Protein AF-G7KVZ6-F1 (afdb_monomer_lite)

pLDDT: mean 76.94, std 16.7, range [38.84, 96.94]

Sequence (102 aa):
MKSDCSGKEQSREKKDKDTSSYPGSFHNTEVVQSPLHFQGDFTIITKITTAQYFLSMRLHKNAQAHTQESSNAQALSKRLLMLKHAGERLLIKQKYRELSLN

Organism: Medicago truncatula (NCBI:txid3880)

Secondary structure (DSSP, 8-state):
------------------GGG--S-----------GGGHHHHHHHHHHHHHHHHHHHHHHHHHHHHHHHHHHHHHHHHHHHHHHHHHHHHHHHHHHHHHH--

Radius of gyration: 35.67 Å; chains: 1; bounding box: 60×28×126 Å

Foldseek 3Di:
DDDDDDDDDPPPPPPPPPPVPDPDDPDDPDPDDDPPVCPVVVVVVVVVVVVVVVVVVVVVVVVVVVVVVVVVVVVVVVVVVVVVVVVVVVVVVVVVVVVVVD

Structure (mmCIF, N/CA/C/O backbone):
data_AF-G7KVZ6-F1
#
_entry.id   AF-G7KVZ6-F1
#
loop_
_atom_site.group_PDB
_atom_site.id
_atom_site.type_symbol
_atom_site.label_atom_id
_atom_site.label_alt_id
_atom_site.label_comp_id
_atom_site.label_asym_id
_atom_site.label_entity_id
_atom_site.label_seq_id
_atom_site.pdbx_PDB_ins_code
_atom_site.Cartn_x
_atom_site.Cartn_y
_atom_site.Cartn_z
_atom_site.occupancy
_atom_site.B_iso_or_equiv
_atom_site.auth_seq_id
_atom_site.auth_comp_id
_atom_site.auth_asym_id
_atom_site.auth_atom_id
_atom_site.pdbx_PDB_model_num
ATOM 1 N N . MET A 1 1 ? 7.626 -14.530 75.224 1.00 38.84 1 MET A N 1
ATOM 2 C CA . MET A 1 1 ? 7.965 -15.784 74.515 1.00 38.84 1 MET A CA 1
ATOM 3 C C . MET A 1 1 ? 7.521 -15.641 73.067 1.00 38.84 1 MET A C 1
ATOM 5 O O . MET A 1 1 ? 6.393 -15.227 72.843 1.00 38.84 1 MET A O 1
ATOM 9 N N . LYS A 1 2 ? 8.435 -15.878 72.117 1.00 41.38 2 LYS A N 1
ATOM 10 C CA . LYS A 1 2 ? 8.162 -15.946 70.672 1.00 41.38 2 LYS A CA 1
ATOM 11 C C . LYS A 1 2 ? 7.280 -17.162 70.373 1.00 41.38 2 LYS A C 1
ATOM 13 O O . LYS A 1 2 ? 7.504 -18.211 70.966 1.00 41.38 2 LYS A O 1
ATOM 18 N N . SER A 1 3 ? 6.350 -17.028 69.434 1.00 49.50 3 SER A N 1
ATOM 19 C CA . SER A 1 3 ? 5.739 -18.162 68.738 1.00 49.50 3 SER A CA 1
ATOM 20 C C . SER A 1 3 ? 5.442 -17.740 67.305 1.00 49.50 3 SER A C 1
ATOM 22 O O . SER A 1 3 ? 4.424 -17.113 67.026 1.00 49.50 3 SER A O 1
ATOM 24 N N . ASP A 1 4 ? 6.387 -18.065 66.426 1.00 48.97 4 ASP A N 1
ATOM 25 C CA . ASP A 1 4 ? 6.241 -18.067 64.977 1.00 48.97 4 ASP A CA 1
ATOM 26 C C . ASP A 1 4 ? 5.125 -19.029 64.557 1.00 48.97 4 ASP A C 1
ATOM 28 O O . ASP A 1 4 ? 5.133 -20.203 64.923 1.00 48.97 4 ASP A O 1
ATOM 32 N N . CYS A 1 5 ? 4.192 -18.558 63.736 1.00 53.25 5 CYS A N 1
ATOM 33 C CA . CYS A 1 5 ? 3.327 -19.415 62.931 1.00 53.25 5 CYS A CA 1
ATOM 34 C C . CYS A 1 5 ? 3.298 -18.839 61.515 1.00 53.25 5 CYS A C 1
ATOM 36 O O . CYS A 1 5 ? 2.474 -17.988 61.185 1.00 53.25 5 CYS A O 1
ATOM 38 N N . SER A 1 6 ? 4.256 -19.276 60.694 1.00 52.50 6 SER A N 1
ATOM 39 C CA . SER A 1 6 ? 4.337 -18.930 59.279 1.00 52.50 6 SER A CA 1
ATOM 40 C C . SER A 1 6 ? 3.238 -19.651 58.490 1.00 52.50 6 SER A C 1
ATOM 42 O O . SER A 1 6 ? 3.305 -20.844 58.190 1.00 52.50 6 SER A O 1
ATOM 44 N N . GLY A 1 7 ? 2.186 -18.907 58.153 1.00 42.34 7 GLY A N 1
ATOM 45 C CA . GLY A 1 7 ? 1.196 -19.316 57.163 1.00 42.34 7 GLY A CA 1
ATOM 46 C C . GLY A 1 7 ? 1.765 -19.093 55.766 1.00 42.34 7 GLY A C 1
ATOM 47 O O . GLY A 1 7 ? 1.942 -17.955 55.346 1.00 42.34 7 GLY A O 1
ATOM 48 N N . LYS A 1 8 ? 2.093 -20.180 55.067 1.00 51.50 8 LYS A N 1
ATOM 49 C CA . LYS A 1 8 ? 2.628 -20.175 53.700 1.00 51.50 8 LYS A CA 1
ATOM 50 C C . LYS A 1 8 ? 1.688 -19.424 52.748 1.00 51.50 8 LYS A C 1
ATOM 52 O O . LYS A 1 8 ? 0.557 -19.856 52.531 1.00 51.50 8 LYS A O 1
ATOM 57 N N . GLU A 1 9 ? 2.177 -18.343 52.149 1.00 48.19 9 GLU A N 1
ATOM 58 C CA . GLU A 1 9 ? 1.539 -17.682 51.013 1.00 48.19 9 GLU A CA 1
ATOM 59 C C . GLU A 1 9 ? 1.452 -18.671 49.840 1.00 48.19 9 GLU A C 1
ATOM 61 O O . GLU A 1 9 ? 2.462 -19.088 49.271 1.00 48.19 9 GLU A O 1
ATOM 66 N N . GLN A 1 10 ? 0.234 -19.070 49.466 1.00 47.06 10 GLN A N 1
ATOM 67 C CA . GLN A 1 10 ? -0.003 -19.662 48.154 1.00 47.06 10 GLN A CA 1
ATOM 68 C C . GLN A 1 10 ? 0.117 -18.548 47.116 1.00 47.06 10 GLN A C 1
ATOM 70 O O . GLN A 1 10 ? -0.861 -17.875 46.789 1.00 47.06 10 GLN A O 1
ATOM 75 N N . SER A 1 11 ? 1.328 -18.371 46.589 1.00 50.03 11 SER A N 1
ATOM 76 C CA . SER A 1 11 ? 1.539 -17.689 45.318 1.00 50.03 11 SER A CA 1
ATOM 77 C C . SER A 1 11 ? 0.772 -18.463 44.246 1.00 50.03 11 SER A C 1
ATOM 79 O O . SER A 1 11 ? 1.220 -19.490 43.735 1.00 50.03 11 SER A O 1
ATOM 81 N N . ARG A 1 12 ? -0.453 -18.019 43.958 1.00 56.50 12 ARG A N 1
ATOM 82 C CA . ARG A 1 12 ? -1.154 -18.405 42.738 1.00 56.50 12 ARG A CA 1
ATOM 83 C C . ARG A 1 12 ? -0.432 -17.689 41.612 1.00 56.50 12 ARG A C 1
ATOM 85 O O . ARG A 1 12 ? -0.729 -16.534 41.323 1.00 56.50 12 ARG A O 1
ATOM 92 N N . GLU A 1 13 ? 0.535 -18.381 41.027 1.00 51.34 13 GLU A N 1
ATOM 93 C CA . GLU A 1 13 ? 1.146 -18.025 39.756 1.00 51.34 13 GLU A CA 1
ATOM 94 C C . GLU A 1 13 ? 0.008 -17.814 38.745 1.00 51.34 13 GLU A C 1
ATOM 96 O O . GLU A 1 13 ? -0.599 -18.760 38.234 1.00 51.34 13 GLU A O 1
ATOM 101 N N . LYS A 1 14 ? -0.370 -16.548 38.527 1.00 55.22 14 LYS A N 1
ATOM 102 C CA . LYS A 1 14 ? -1.201 -16.165 37.392 1.00 55.22 14 LYS A CA 1
ATOM 103 C C . LYS A 1 14 ? -0.351 -16.487 36.176 1.00 55.22 14 LYS A C 1
ATOM 105 O O . LYS A 1 14 ? 0.544 -15.721 35.842 1.00 55.22 14 LYS A O 1
ATOM 110 N N . LYS A 1 15 ? -0.605 -17.632 35.540 1.00 59.47 15 LYS A N 1
ATOM 111 C CA . LYS A 1 15 ? -0.137 -17.841 34.175 1.00 59.47 15 LYS A CA 1
ATOM 112 C C . LYS A 1 15 ? -0.704 -16.694 33.356 1.00 59.47 15 LYS A C 1
ATOM 114 O O . LYS A 1 15 ? -1.922 -16.635 33.167 1.00 59.47 15 LYS A O 1
ATOM 119 N N . ASP A 1 16 ? 0.168 -15.783 32.937 1.00 61.00 16 ASP A N 1
ATOM 120 C CA . ASP A 1 16 ? -0.138 -14.849 31.869 1.00 61.00 16 ASP A CA 1
ATOM 121 C C . ASP A 1 16 ? -0.631 -15.703 30.712 1.00 61.00 16 ASP A C 1
ATOM 123 O O . ASP A 1 16 ? 0.080 -16.542 30.153 1.00 61.00 16 ASP A O 1
ATOM 127 N N . LYS A 1 17 ? -1.936 -15.611 30.465 1.00 63.00 17 LYS A N 1
ATOM 128 C CA . LYS A 1 17 ? -2.580 -16.318 29.376 1.00 63.00 17 LYS A CA 1
ATOM 129 C C . LYS A 1 17 ? -2.171 -15.553 28.132 1.00 63.00 17 LYS A C 1
ATOM 131 O O . LYS A 1 17 ? -2.895 -14.667 27.694 1.00 63.00 17 LYS A O 1
ATOM 136 N N . ASP A 1 18 ? -0.981 -15.870 27.634 1.00 57.62 18 ASP A N 1
ATOM 137 C CA . ASP A 1 18 ? -0.426 -15.364 26.389 1.00 57.62 18 ASP A CA 1
ATOM 138 C C . ASP A 1 18 ? -1.393 -15.703 25.248 1.00 57.62 18 ASP A C 1
ATOM 140 O O . ASP A 1 18 ? -1.321 -16.740 24.590 1.00 57.62 18 ASP A O 1
ATOM 144 N N . THR A 1 19 ? -2.345 -14.805 25.009 1.00 60.41 19 THR A N 1
ATOM 145 C CA . THR A 1 19 ? -3.246 -14.831 23.852 1.00 60.41 19 THR A CA 1
ATOM 146 C C . THR A 1 19 ? -2.526 -14.442 22.560 1.00 60.41 19 THR A C 1
ATOM 148 O O . THR A 1 19 ? -3.152 -14.375 21.506 1.00 60.41 19 THR A O 1
ATOM 151 N N . SER A 1 20 ? -1.206 -14.232 22.614 1.00 58.50 20 SER A N 1
ATOM 152 C CA . SER A 1 20 ? -0.328 -13.976 21.465 1.00 58.50 20 SER A CA 1
ATOM 153 C C . SER A 1 20 ? -0.305 -15.124 20.446 1.00 58.50 20 SER A C 1
ATOM 155 O O . SER A 1 20 ? 0.142 -14.936 19.319 1.00 58.50 20 SER A O 1
ATOM 157 N N . SER A 1 21 ? -0.817 -16.299 20.817 1.00 60.34 21 SER A N 1
ATOM 158 C CA . SER A 1 21 ? -0.814 -17.519 20.008 1.00 60.34 21 SER A CA 1
ATOM 159 C C . SER A 1 21 ? -2.075 -17.738 19.157 1.00 60.34 21 SER A C 1
ATOM 161 O O . SER A 1 21 ? -2.176 -18.776 18.509 1.00 60.34 21 SER A O 1
ATOM 163 N N . TYR A 1 22 ? -3.020 -16.785 19.099 1.00 57.22 22 TYR A N 1
ATOM 164 C CA . TYR A 1 22 ? -4.204 -16.893 18.231 1.00 57.22 22 TYR A CA 1
ATOM 165 C C . TYR A 1 22 ? -4.072 -16.031 16.960 1.00 57.22 22 TYR A C 1
ATOM 167 O O . TYR A 1 22 ? -4.374 -14.833 16.989 1.00 57.22 22 TYR A O 1
ATOM 175 N N . PRO A 1 23 ? -3.649 -16.607 15.817 1.00 60.09 23 PRO A N 1
ATOM 176 C CA . PRO A 1 23 ? -3.670 -15.904 14.549 1.00 60.09 23 PRO A CA 1
ATOM 177 C C . PRO A 1 23 ? -5.116 -15.860 14.043 1.00 60.09 23 PRO A C 1
ATOM 179 O O . PRO A 1 23 ? -5.653 -16.847 13.556 1.00 60.09 23 PRO A O 1
ATOM 182 N N . GLY A 1 24 ? -5.747 -14.699 14.208 1.00 63.81 24 GLY A N 1
ATOM 183 C CA . GLY A 1 24 ? -6.822 -14.190 13.357 1.00 63.81 24 GLY A CA 1
ATOM 184 C C . GLY A 1 24 ? -7.915 -15.168 12.924 1.00 63.81 24 GLY A C 1
ATOM 185 O O . GLY A 1 24 ? -7.891 -15.654 11.802 1.00 63.81 24 GLY A O 1
ATOM 186 N N . SER A 1 25 ? -8.958 -15.307 13.742 1.00 59.50 25 SER A N 1
ATOM 187 C CA . SER A 1 25 ? -10.336 -15.299 13.234 1.00 59.50 25 SER A CA 1
ATOM 188 C C . SER A 1 25 ? -11.319 -15.071 14.382 1.00 59.50 25 SER A C 1
ATOM 190 O O . SER A 1 25 ? -11.904 -16.001 14.927 1.00 59.50 25 SER A O 1
ATOM 192 N N . PHE A 1 26 ? -11.512 -13.807 14.765 1.00 61.34 26 PHE A N 1
ATOM 193 C CA . PHE A 1 26 ? -12.765 -13.386 15.396 1.00 61.34 26 PHE A CA 1
ATOM 194 C C . PHE A 1 26 ? -13.706 -12.933 14.280 1.00 61.34 26 PHE A C 1
ATOM 196 O O . PHE A 1 26 ? -13.959 -11.745 14.099 1.00 61.34 26 PHE A O 1
ATOM 203 N N . HIS A 1 27 ? -14.137 -13.863 13.431 1.00 59.00 27 HIS A N 1
ATOM 204 C CA . HIS A 1 27 ? -15.210 -13.578 12.487 1.00 59.00 27 HIS A CA 1
ATOM 205 C C . HIS A 1 27 ? -16.526 -13.767 13.241 1.00 59.00 27 HIS A C 1
ATOM 207 O O . HIS A 1 27 ? -16.841 -14.873 13.671 1.00 59.00 27 HIS A O 1
ATOM 213 N N . ASN A 1 28 ? -17.268 -12.669 13.405 1.00 54.69 28 ASN A N 1
ATOM 214 C CA . ASN A 1 28 ? -18.603 -12.619 14.010 1.00 54.69 28 ASN A CA 1
ATOM 215 C C . ASN A 1 28 ? -18.645 -12.813 15.538 1.00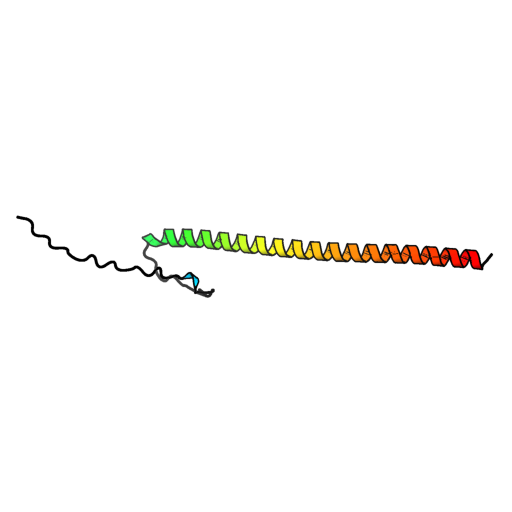 54.69 28 ASN A C 1
ATOM 217 O O . ASN A 1 28 ? -19.387 -13.647 16.048 1.00 54.69 28 ASN A O 1
ATOM 221 N N . THR A 1 29 ? -17.890 -12.017 16.302 1.00 60.12 29 THR A N 1
ATOM 222 C CA . THR A 1 29 ? -18.201 -11.853 17.733 1.00 60.12 29 THR A CA 1
ATOM 223 C C . THR A 1 29 ? -19.379 -10.899 17.886 1.00 60.12 29 THR A C 1
ATOM 225 O O . THR A 1 29 ? -19.197 -9.688 18.012 1.00 60.12 29 THR A O 1
ATOM 228 N N . GLU A 1 30 ? -20.595 -11.437 17.852 1.00 66.00 30 GLU A N 1
ATOM 229 C CA . GLU A 1 30 ? -21.766 -10.703 18.321 1.00 66.00 30 GLU A CA 1
ATOM 230 C C . GLU A 1 30 ? -21.705 -10.599 19.846 1.00 66.00 30 GLU A C 1
ATOM 232 O O . GLU A 1 30 ? -21.701 -11.602 20.561 1.00 66.00 30 GLU A O 1
ATOM 237 N N . VAL A 1 31 ? -21.641 -9.372 20.360 1.00 63.47 31 VAL A N 1
ATOM 238 C CA . VAL A 1 31 ? -21.774 -9.125 21.796 1.00 63.47 31 VAL A CA 1
ATOM 239 C C . VAL A 1 31 ? -23.265 -9.024 22.102 1.00 63.47 31 VAL A C 1
ATOM 241 O O . VAL A 1 31 ? -23.870 -7.958 21.987 1.00 63.47 31 VAL A O 1
ATOM 244 N N . VAL A 1 32 ? -23.885 -10.155 22.438 1.00 61.38 32 VAL A N 1
ATOM 245 C CA . VAL A 1 32 ? -25.306 -10.192 22.800 1.00 61.38 32 VAL A CA 1
ATOM 246 C C . VAL A 1 32 ? -25.453 -9.702 24.243 1.00 61.38 32 VAL A C 1
ATOM 248 O O . VAL A 1 32 ? -25.106 -10.406 25.185 1.00 61.38 32 VAL A O 1
ATOM 251 N N . GLN A 1 33 ? -25.962 -8.474 24.389 1.00 65.56 33 GLN A N 1
ATOM 252 C CA . GLN A 1 33 ? -26.302 -7.807 25.655 1.00 65.56 33 GLN A CA 1
ATOM 253 C C . GLN A 1 33 ? -25.137 -7.597 26.634 1.00 65.56 33 GLN A C 1
ATOM 255 O O . GLN A 1 33 ? -25.063 -8.188 27.710 1.00 65.56 33 GLN A O 1
ATOM 260 N N . SER A 1 34 ? -24.268 -6.642 26.309 1.00 67.06 34 SER A N 1
ATOM 261 C CA . SER A 1 34 ? -23.389 -6.029 27.305 1.00 67.06 34 SER A CA 1
ATOM 262 C C . SER A 1 34 ? -24.221 -5.320 28.381 1.00 67.06 34 SER A C 1
ATOM 264 O O . SER A 1 34 ? -25.105 -4.533 28.029 1.00 67.06 34 SER A O 1
ATOM 266 N N . PRO A 1 35 ? -23.928 -5.500 29.680 1.00 75.88 35 PRO A N 1
ATOM 267 C CA . PRO A 1 35 ? -24.444 -4.608 30.710 1.00 75.88 35 PRO A CA 1
ATOM 268 C C . PRO A 1 35 ? -24.174 -3.138 30.353 1.00 75.88 35 PRO A C 1
ATOM 270 O O . PRO A 1 35 ? -23.116 -2.816 29.811 1.00 75.88 35 PRO A O 1
ATOM 273 N N . LEU A 1 36 ? -25.109 -2.240 30.686 1.00 69.81 36 LEU A N 1
ATOM 274 C CA . LEU A 1 36 ? -25.091 -0.826 30.273 1.00 69.81 36 LEU A CA 1
ATOM 275 C C . LEU A 1 36 ? -23.756 -0.110 30.561 1.00 69.81 36 LEU A C 1
ATOM 277 O O . LEU A 1 36 ? -23.306 0.712 29.768 1.00 69.81 36 LEU A O 1
ATOM 281 N N . HIS A 1 37 ? -23.089 -0.454 31.666 1.00 70.62 37 HIS A N 1
ATOM 282 C CA . HI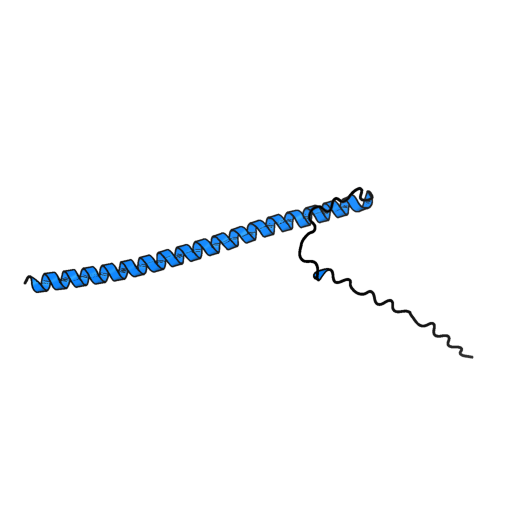S A 1 37 ? -21.815 0.156 32.057 1.00 70.62 37 HIS A CA 1
ATOM 283 C C . HIS A 1 37 ? -20.639 -0.208 31.139 1.00 70.62 37 HIS A C 1
ATOM 285 O O . HIS A 1 37 ? -19.687 0.558 31.068 1.00 70.62 37 HIS A O 1
ATOM 291 N N . PHE A 1 38 ? -20.715 -1.309 30.385 1.00 71.81 38 PHE A N 1
ATOM 292 C CA . PHE A 1 38 ? -19.691 -1.672 29.399 1.00 71.81 38 PHE A CA 1
ATOM 293 C C . PHE A 1 38 ? -19.950 -1.069 28.014 1.00 71.81 38 PHE A C 1
ATOM 295 O O . PHE A 1 38 ? -19.095 -1.146 27.133 1.00 71.81 38 PHE A O 1
ATOM 302 N N . GLN A 1 39 ? -21.116 -0.458 27.780 1.00 75.00 39 GLN A N 1
ATOM 303 C CA . GLN A 1 39 ? -21.472 0.080 26.463 1.00 75.00 39 GLN A CA 1
ATOM 304 C C . GLN A 1 39 ? -20.517 1.202 26.014 1.00 75.00 39 GLN A C 1
ATOM 306 O O . GLN A 1 39 ? -20.186 1.306 24.826 1.00 75.00 39 GLN A O 1
ATOM 311 N N . GLY A 1 40 ? -20.039 2.016 26.962 1.00 77.94 40 GLY A N 1
ATOM 312 C CA . GLY A 1 40 ? -19.015 3.033 26.711 1.00 77.94 40 GLY A CA 1
ATOM 313 C C . GLY A 1 40 ? -17.698 2.414 26.239 1.00 77.94 40 GLY A C 1
ATOM 314 O O . GLY A 1 40 ? -17.156 2.829 25.212 1.00 77.94 40 GLY A O 1
ATOM 315 N N . ASP A 1 41 ? -17.248 1.362 26.920 1.00 81.12 41 ASP A N 1
ATOM 316 C CA . ASP A 1 41 ? -16.000 0.660 26.613 1.00 81.12 41 ASP A CA 1
ATOM 317 C C . ASP A 1 41 ? -16.046 0.021 25.223 1.00 81.12 41 ASP A C 1
ATOM 319 O O . ASP A 1 41 ? -15.143 0.232 24.411 1.00 81.12 41 ASP A O 1
ATOM 323 N N . PHE A 1 42 ? -17.143 -0.669 24.886 1.00 81.00 42 PHE A N 1
ATOM 324 C CA . PHE A 1 42 ? -17.330 -1.242 23.548 1.00 81.00 42 PHE A CA 1
ATOM 325 C C . PHE A 1 42 ? -17.317 -0.173 22.455 1.00 81.00 42 PHE A C 1
ATOM 327 O O . PHE A 1 42 ? -16.737 -0.385 21.388 1.00 81.00 42 PHE A O 1
ATOM 334 N N . THR A 1 43 ? -17.908 0.994 22.715 1.00 83.31 43 THR A N 1
ATOM 335 C CA . THR A 1 43 ? -17.920 2.104 21.755 1.00 83.31 43 THR A CA 1
ATOM 336 C C . THR A 1 43 ? -16.515 2.660 21.528 1.00 83.31 43 THR A C 1
ATOM 338 O O . THR A 1 43 ? -16.129 2.907 20.384 1.00 83.31 43 THR A O 1
ATOM 341 N N . ILE A 1 44 ? -15.738 2.852 22.597 1.00 87.25 44 ILE A N 1
ATOM 342 C CA . ILE A 1 44 ? -14.363 3.358 22.516 1.00 87.25 44 ILE A CA 1
ATOM 343 C C . ILE A 1 44 ? -13.478 2.358 21.767 1.00 87.25 44 ILE A C 1
ATOM 345 O O . ILE A 1 44 ? -12.805 2.747 20.810 1.00 87.25 44 ILE A O 1
ATOM 349 N N . ILE A 1 45 ? -13.536 1.073 22.132 1.00 86.62 45 ILE A N 1
ATOM 350 C CA . ILE A 1 45 ? -12.774 0.006 21.469 1.00 86.62 45 ILE A CA 1
ATOM 351 C C . ILE A 1 45 ? -13.142 -0.059 19.984 1.00 86.62 45 ILE A C 1
ATOM 353 O O . ILE A 1 45 ? -12.259 0.004 19.133 1.00 86.62 45 ILE A O 1
ATOM 357 N N . THR A 1 46 ? -14.437 -0.074 19.653 1.00 86.00 46 THR A N 1
ATOM 358 C CA . THR A 1 46 ? -14.902 -0.117 18.257 1.00 86.00 46 THR A CA 1
ATOM 359 C C . THR A 1 46 ? -14.380 1.070 17.451 1.00 86.00 46 THR A C 1
ATOM 361 O O . THR A 1 46 ? -13.900 0.891 16.329 1.00 86.00 46 THR A O 1
ATOM 364 N N . LYS A 1 47 ? -14.420 2.286 18.014 1.00 89.06 47 LYS A N 1
ATOM 365 C CA . LYS A 1 47 ? -13.888 3.490 17.356 1.00 89.06 47 LYS A CA 1
ATOM 366 C C . LYS A 1 47 ? -12.381 3.390 17.116 1.00 89.06 47 LYS A C 1
ATOM 368 O O . LYS A 1 47 ? -11.931 3.710 16.016 1.00 89.06 47 LYS A O 1
ATOM 373 N N . ILE A 1 48 ? -11.618 2.921 18.105 1.00 90.94 48 ILE A N 1
ATOM 374 C CA . ILE A 1 48 ? -10.164 2.742 17.992 1.00 90.94 48 ILE A CA 1
ATOM 375 C C . ILE A 1 48 ? -9.838 1.703 16.916 1.00 90.94 48 ILE A C 1
ATOM 377 O O . ILE A 1 48 ? -9.087 2.004 15.989 1.00 90.94 48 ILE A O 1
ATOM 381 N N . THR A 1 49 ? -10.440 0.515 16.984 1.00 86.19 49 THR A N 1
ATOM 382 C CA . THR A 1 49 ? -10.187 -0.570 16.026 1.00 86.19 49 THR A CA 1
ATOM 383 C C . THR A 1 49 ? -10.571 -0.164 14.604 1.00 86.19 49 THR A C 1
ATOM 385 O O . THR A 1 49 ? -9.816 -0.405 13.663 1.00 86.19 49 THR A O 1
ATOM 388 N N . THR A 1 50 ? -11.700 0.528 14.434 1.00 91.19 50 THR A N 1
ATOM 389 C CA . THR A 1 50 ? -12.142 1.024 13.122 1.00 91.19 50 THR A CA 1
ATOM 390 C C . THR A 1 50 ? -11.160 2.048 12.547 1.00 91.19 50 THR A C 1
ATOM 392 O O . THR A 1 50 ? -10.779 1.963 11.378 1.00 91.19 50 THR A O 1
ATOM 395 N N . ALA A 1 51 ? -10.693 2.998 13.363 1.00 92.50 51 ALA A N 1
ATOM 396 C CA . ALA A 1 51 ? -9.697 3.977 12.934 1.00 92.50 51 ALA A CA 1
ATOM 397 C C . ALA A 1 51 ? -8.362 3.310 12.551 1.00 92.50 51 ALA A C 1
ATOM 399 O O . ALA A 1 51 ? -7.786 3.632 11.509 1.00 92.50 51 ALA A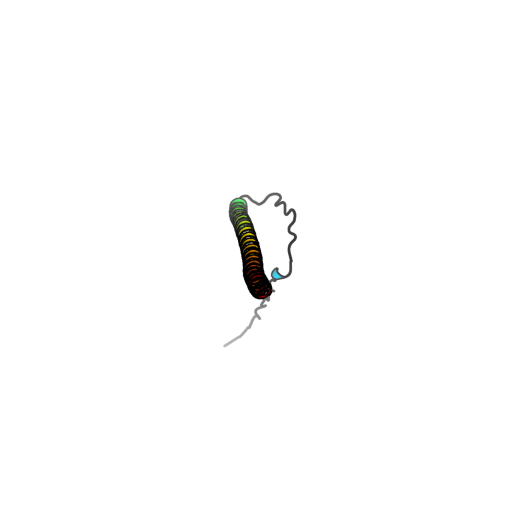 O 1
ATOM 400 N N . GLN A 1 52 ? -7.901 2.342 13.348 1.00 92.31 52 GLN A N 1
ATOM 401 C CA . GLN A 1 52 ? -6.688 1.565 13.076 1.00 92.31 52 GLN A CA 1
ATOM 402 C C . GLN A 1 52 ? -6.792 0.760 11.774 1.00 92.31 52 GLN A C 1
ATOM 404 O O . GLN A 1 52 ? -5.840 0.737 10.987 1.00 92.31 52 GLN A O 1
ATOM 409 N N . TYR A 1 53 ? -7.950 0.151 11.507 1.00 91.31 53 TYR A N 1
ATOM 410 C CA . TYR A 1 53 ? -8.212 -0.567 10.261 1.00 91.31 53 TYR A CA 1
ATOM 411 C C . TYR A 1 53 ? -8.085 0.359 9.044 1.00 91.31 53 TYR A C 1
ATOM 413 O O . TYR A 1 53 ? -7.338 0.065 8.107 1.00 91.31 53 TYR A O 1
ATOM 421 N N . PHE A 1 54 ? -8.738 1.526 9.074 1.00 93.06 54 PHE A N 1
ATOM 422 C CA . PHE A 1 54 ? -8.667 2.479 7.964 1.00 93.06 54 PHE A CA 1
ATOM 423 C C . PHE A 1 54 ? -7.257 3.025 7.730 1.00 93.06 54 PHE A C 1
ATOM 425 O O . PHE A 1 54 ? -6.843 3.179 6.577 1.00 93.06 54 PHE A O 1
ATOM 432 N N . LEU A 1 55 ? -6.507 3.304 8.798 1.00 94.25 55 LEU A N 1
ATOM 433 C CA . LEU A 1 55 ? -5.111 3.733 8.692 1.00 94.25 55 LEU A CA 1
ATOM 434 C C . LEU A 1 55 ? -4.248 2.652 8.035 1.00 94.25 55 LEU A C 1
ATOM 436 O O . LEU A 1 55 ? -3.531 2.944 7.077 1.00 94.25 55 LEU A O 1
ATOM 440 N N . SER A 1 56 ? -4.381 1.404 8.484 1.00 90.38 56 SER A N 1
ATOM 441 C CA . SER A 1 56 ? -3.646 0.260 7.932 1.00 90.38 56 SER A CA 1
ATOM 442 C C . SER A 1 56 ? -3.930 0.069 6.438 1.00 90.38 56 SER A C 1
ATOM 444 O O . SER A 1 56 ? -3.003 -0.076 5.641 1.00 90.38 56 SER A O 1
ATOM 446 N N . MET A 1 57 ? -5.199 0.172 6.032 1.00 89.38 57 MET A N 1
ATOM 447 C CA . MET A 1 57 ? -5.608 0.078 4.626 1.00 89.38 57 MET A CA 1
ATOM 448 C C . MET A 1 57 ? -4.993 1.181 3.754 1.00 89.38 57 MET A C 1
ATOM 450 O O . MET A 1 57 ? -4.527 0.912 2.644 1.00 89.38 57 MET A O 1
ATOM 454 N N . ARG A 1 58 ? -4.963 2.426 4.246 1.00 92.69 58 ARG A N 1
ATOM 455 C CA . ARG A 1 58 ? -4.359 3.555 3.517 1.00 92.69 58 ARG A CA 1
ATOM 456 C C . ARG A 1 58 ? -2.851 3.386 3.364 1.00 92.69 58 ARG A C 1
ATOM 458 O O . ARG A 1 58 ? -2.335 3.559 2.264 1.00 92.69 58 ARG A O 1
ATOM 465 N N . LEU A 1 59 ? -2.155 3.018 4.439 1.00 88.88 59 LEU A N 1
ATOM 466 C CA . LEU A 1 59 ? -0.707 2.798 4.410 1.00 88.88 59 LEU A CA 1
ATOM 467 C C . LEU A 1 59 ? -0.328 1.672 3.448 1.00 88.88 59 LEU A C 1
ATOM 469 O O . LEU A 1 59 ? 0.595 1.833 2.652 1.00 88.88 59 LEU A O 1
ATOM 473 N N . HIS A 1 60 ? -1.078 0.568 3.463 1.00 87.88 60 HIS A N 1
ATOM 474 C CA . HIS A 1 60 ? -0.844 -0.545 2.551 1.00 87.88 60 HIS A CA 1
ATOM 475 C C . HIS A 1 60 ? -1.000 -0.129 1.083 1.00 87.88 60 HIS A C 1
ATOM 477 O O . HIS A 1 60 ? -0.134 -0.418 0.257 1.00 87.88 60 HIS A O 1
ATOM 483 N N . LYS A 1 61 ? -2.064 0.618 0.762 1.00 87.75 61 LYS A N 1
ATOM 484 C CA . LYS A 1 61 ? -2.293 1.136 -0.592 1.00 87.75 61 LYS A CA 1
ATOM 485 C C . LYS A 1 61 ? -1.166 2.070 -1.050 1.00 87.75 61 LYS A C 1
ATOM 487 O O . LYS A 1 61 ? -0.715 1.968 -2.188 1.00 87.75 61 LYS A O 1
ATOM 492 N N . ASN A 1 62 ? -0.682 2.939 -0.164 1.00 82.62 62 ASN A N 1
ATOM 493 C CA . ASN A 1 62 ? 0.421 3.852 -0.471 1.00 82.62 62 ASN A CA 1
ATOM 494 C C . ASN A 1 62 ? 1.741 3.099 -0.703 1.00 82.62 62 ASN A C 1
ATOM 496 O O . ASN A 1 62 ? 2.478 3.416 -1.635 1.00 82.62 62 ASN A O 1
ATOM 500 N N . ALA A 1 63 ? 2.022 2.063 0.091 1.00 82.56 63 ALA A N 1
ATOM 501 C CA . ALA A 1 63 ? 3.204 1.222 -0.094 1.00 82.56 63 ALA A CA 1
ATOM 502 C C . ALA A 1 63 ? 3.182 0.475 -1.442 1.00 82.56 63 ALA A C 1
ATOM 504 O O . ALA A 1 63 ? 4.200 0.401 -2.138 1.00 82.56 63 ALA A O 1
ATOM 505 N N . GLN A 1 64 ? 2.014 -0.034 -1.851 1.00 82.06 64 GLN A N 1
ATOM 506 C CA . GLN A 1 64 ? 1.845 -0.650 -3.170 1.00 82.06 64 GLN A CA 1
ATOM 507 C C . GLN A 1 64 ? 2.069 0.354 -4.309 1.00 82.06 64 GLN A C 1
ATOM 509 O O . GLN A 1 64 ? 2.770 0.034 -5.268 1.00 82.06 64 GLN A O 1
ATOM 514 N N . ALA A 1 65 ? 1.527 1.571 -4.192 1.00 79.75 65 ALA A N 1
ATOM 515 C CA . ALA A 1 65 ? 1.707 2.619 -5.196 1.00 79.75 65 ALA A CA 1
ATOM 516 C C . ALA A 1 65 ? 3.192 2.967 -5.399 1.00 79.75 65 ALA A C 1
ATOM 518 O O . ALA A 1 65 ? 3.670 2.945 -6.530 1.00 79.75 65 ALA A O 1
ATOM 519 N N . HIS A 1 66 ? 3.955 3.162 -4.319 1.00 77.12 66 HIS A N 1
ATOM 520 C CA . HIS A 1 66 ? 5.399 3.417 -4.409 1.00 77.12 66 HIS A CA 1
ATOM 521 C C . HIS A 1 66 ? 6.180 2.260 -5.045 1.00 77.12 66 HIS A C 1
ATOM 523 O O . HIS A 1 66 ? 7.110 2.474 -5.827 1.00 77.12 66 HIS A O 1
ATOM 529 N N . THR A 1 67 ? 5.794 1.017 -4.751 1.00 74.19 67 THR A N 1
ATOM 530 C CA . THR A 1 67 ? 6.418 -0.159 -5.374 1.00 74.19 67 THR A CA 1
ATOM 531 C C . THR A 1 67 ? 6.148 -0.179 -6.881 1.00 74.19 67 THR A C 1
ATOM 533 O O . THR A 1 67 ? 7.059 -0.406 -7.678 1.00 74.19 67 THR A O 1
ATOM 536 N N . GLN A 1 68 ? 4.922 0.146 -7.291 1.00 79.31 68 GLN A N 1
ATOM 537 C CA . GLN A 1 68 ? 4.544 0.226 -8.699 1.00 79.31 68 GLN A CA 1
ATOM 538 C C . GLN A 1 68 ? 5.264 1.367 -9.434 1.00 79.31 68 GLN A C 1
ATOM 540 O O . GLN A 1 68 ? 5.765 1.173 -10.543 1.00 79.31 68 GLN A O 1
ATOM 545 N N . GLU A 1 69 ? 5.356 2.543 -8.816 1.00 75.56 69 GLU A N 1
ATOM 546 C CA . GLU A 1 69 ? 6.064 3.702 -9.367 1.00 75.56 69 GLU A CA 1
ATOM 547 C C . GLU A 1 69 ? 7.560 3.426 -9.541 1.00 75.5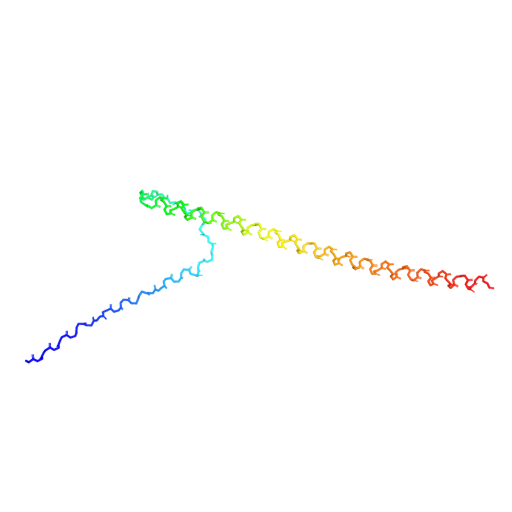6 69 GLU A C 1
ATOM 549 O O . GLU A 1 69 ? 8.118 3.719 -10.600 1.00 75.56 69 GLU A O 1
ATOM 554 N N . SER A 1 70 ? 8.204 2.800 -8.551 1.00 82.94 70 SER A N 1
ATOM 555 C CA . SER A 1 70 ? 9.625 2.440 -8.637 1.00 82.94 70 SER A CA 1
ATOM 556 C C . SER A 1 70 ? 9.897 1.405 -9.736 1.00 82.94 70 SER A C 1
ATOM 558 O O . SER A 1 70 ? 10.837 1.570 -10.518 1.00 82.94 70 SER A O 1
ATOM 560 N N . SER A 1 71 ? 9.031 0.395 -9.871 1.00 86.75 71 SER A N 1
ATOM 561 C CA . SER A 1 71 ? 9.084 -0.590 -10.957 1.00 86.75 71 SER A CA 1
ATOM 562 C C . SER A 1 71 ? 8.956 0.077 -12.331 1.00 86.75 71 SER A C 1
ATOM 564 O O . SER A 1 71 ? 9.755 -0.178 -13.240 1.00 86.75 71 SER A O 1
ATOM 566 N N . ASN A 1 72 ? 8.010 1.010 -12.476 1.00 89.81 72 ASN A N 1
ATOM 567 C CA . ASN A 1 72 ? 7.819 1.760 -13.714 1.00 89.81 72 ASN A CA 1
ATOM 568 C C . ASN A 1 72 ? 9.031 2.651 -14.046 1.00 89.81 72 ASN A C 1
ATOM 570 O O . ASN A 1 72 ? 9.525 2.635 -15.175 1.00 89.81 72 ASN A O 1
ATOM 574 N N . ALA A 1 73 ? 9.571 3.375 -13.061 1.00 90.38 73 ALA A N 1
ATOM 575 C CA . ALA A 1 73 ? 10.774 4.188 -13.236 1.00 90.38 73 ALA A CA 1
ATOM 576 C C . ALA A 1 73 ? 11.982 3.335 -13.664 1.00 90.38 73 ALA A C 1
ATOM 578 O O . ALA A 1 73 ? 12.729 3.712 -14.573 1.00 90.38 73 ALA A O 1
ATOM 579 N N . GLN A 1 74 ? 12.142 2.144 -13.077 1.00 91.62 74 GLN A N 1
ATOM 580 C CA . GLN A 1 74 ? 13.188 1.201 -13.465 1.00 91.62 74 GLN A CA 1
ATOM 581 C C . GLN A 1 74 ? 12.999 0.698 -14.907 1.00 91.62 74 GLN A C 1
ATOM 583 O O . GLN A 1 74 ? 13.970 0.613 -15.664 1.00 91.62 74 GLN A O 1
ATOM 588 N N . ALA A 1 75 ? 11.764 0.388 -15.313 1.00 92.88 75 ALA A N 1
ATOM 589 C CA . ALA A 1 75 ? 11.453 -0.046 -16.673 1.00 92.88 75 ALA A CA 1
ATOM 590 C C . ALA A 1 75 ? 11.743 1.051 -17.713 1.00 92.88 75 ALA A C 1
ATOM 592 O O . ALA A 1 75 ? 12.347 0.775 -18.755 1.00 92.88 75 ALA A O 1
ATOM 593 N N . LEU A 1 76 ? 11.369 2.301 -17.418 1.00 93.94 76 LEU A N 1
ATOM 594 C CA . LEU A 1 76 ? 11.659 3.456 -18.272 1.00 93.94 76 LEU A CA 1
ATOM 595 C C . LEU A 1 76 ? 13.163 3.718 -18.387 1.00 93.94 76 LEU A C 1
ATOM 597 O O . LEU A 1 76 ? 13.664 3.897 -19.497 1.00 93.94 76 LEU A O 1
ATOM 601 N N . SER A 1 77 ? 13.891 3.664 -17.269 1.00 95.12 77 SER A N 1
ATOM 602 C CA . SER A 1 77 ? 15.348 3.834 -17.252 1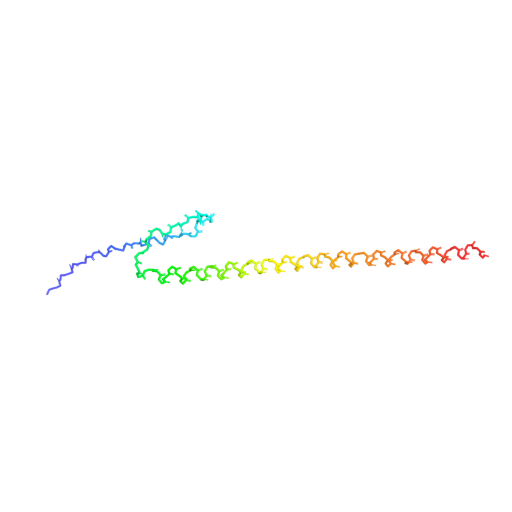.00 95.12 77 SER A CA 1
ATOM 603 C C . SER A 1 77 ? 16.053 2.800 -18.142 1.00 95.12 77 SER A C 1
ATOM 605 O O . SER A 1 77 ? 16.865 3.157 -19.000 1.00 95.12 77 SER A O 1
ATOM 607 N N . LYS A 1 78 ? 15.657 1.520 -18.045 1.00 95.88 78 LYS A N 1
ATOM 608 C CA . LYS A 1 78 ? 16.172 0.450 -18.920 1.00 95.88 78 LYS A CA 1
ATOM 609 C C . LYS A 1 78 ? 15.876 0.713 -20.401 1.00 95.88 78 LYS A C 1
ATOM 611 O O . LYS A 1 78 ? 16.766 0.556 -21.235 1.00 95.88 78 LYS A O 1
ATOM 616 N N . ARG A 1 79 ? 14.651 1.131 -20.748 1.00 96.19 79 ARG A N 1
ATOM 617 C CA . ARG A 1 79 ? 14.279 1.458 -22.140 1.00 96.19 79 ARG A CA 1
ATOM 618 C C . ARG A 1 79 ? 15.097 2.616 -22.701 1.00 96.19 79 ARG A C 1
ATOM 620 O O . ARG A 1 79 ? 15.559 2.527 -23.836 1.00 96.19 79 ARG A O 1
ATOM 627 N N . LEU A 1 80 ? 15.307 3.667 -21.911 1.00 96.94 80 LEU A N 1
ATOM 628 C CA . LEU A 1 80 ? 16.101 4.820 -22.327 1.00 96.94 80 LEU A CA 1
ATOM 629 C C . LEU A 1 80 ? 17.556 4.428 -22.613 1.00 96.94 80 LEU A C 1
ATOM 631 O O . LEU A 1 80 ? 18.120 4.859 -23.616 1.00 96.94 80 LEU A O 1
ATOM 635 N N . LEU A 1 81 ? 18.145 3.576 -21.769 1.00 96.88 81 LEU A N 1
ATOM 636 C CA . LEU A 1 81 ? 19.497 3.064 -21.983 1.00 96.88 81 LEU A CA 1
ATOM 637 C C . LEU A 1 81 ? 19.604 2.271 -23.295 1.00 96.88 81 LEU A C 1
ATOM 639 O O . LEU A 1 81 ? 20.508 2.514 -24.093 1.00 96.88 81 LEU A O 1
ATOM 643 N N . MET A 1 82 ? 18.647 1.375 -23.559 1.00 96.31 82 MET A N 1
ATOM 644 C CA . MET A 1 82 ? 18.608 0.626 -24.821 1.00 96.31 82 MET A CA 1
ATOM 645 C C . MET A 1 82 ? 18.488 1.550 -26.038 1.00 96.31 82 MET A C 1
ATOM 647 O O . MET A 1 82 ? 19.161 1.328 -27.043 1.00 96.31 82 MET A O 1
ATOM 651 N N . LEU A 1 83 ? 17.667 2.601 -25.945 1.00 96.44 83 LEU A N 1
ATOM 652 C CA . LEU A 1 83 ? 17.491 3.566 -27.029 1.00 96.44 83 LEU A CA 1
ATOM 653 C C . LEU A 1 83 ? 18.784 4.340 -27.319 1.00 96.44 83 LEU A C 1
ATOM 655 O O . LEU A 1 83 ? 19.138 4.511 -28.486 1.00 96.44 83 LEU A O 1
ATOM 659 N N . LYS A 1 84 ? 19.519 4.752 -26.276 1.00 95.56 84 LYS A N 1
ATOM 660 C CA . LYS A 1 84 ? 20.825 5.414 -26.429 1.00 95.56 84 LYS A CA 1
ATOM 661 C C . LYS A 1 84 ? 21.810 4.535 -27.199 1.00 95.56 84 LYS A C 1
ATOM 663 O O . LYS A 1 84 ? 22.351 4.972 -28.211 1.00 95.56 84 LYS A O 1
ATOM 668 N N . HIS A 1 85 ? 21.962 3.276 -26.791 1.00 96.31 85 HIS A N 1
ATOM 669 C CA . HIS A 1 85 ? 22.861 2.342 -27.473 1.00 96.31 85 HIS A CA 1
ATOM 670 C C . HIS A 1 85 ? 22.424 2.029 -28.911 1.00 96.31 85 HIS A C 1
ATOM 672 O O . HIS A 1 85 ? 23.262 1.893 -29.804 1.00 96.31 85 HIS A O 1
ATOM 678 N N . ALA A 1 86 ? 21.116 1.930 -29.167 1.00 95.25 86 ALA A N 1
ATOM 679 C CA . ALA A 1 86 ? 20.599 1.736 -30.518 1.00 95.25 86 ALA A CA 1
ATOM 680 C C . ALA A 1 86 ? 20.928 2.929 -31.435 1.00 95.25 86 ALA A C 1
ATOM 682 O O . ALA A 1 86 ? 21.333 2.719 -32.580 1.00 95.25 86 ALA A O 1
ATOM 683 N N . GLY A 1 87 ? 20.810 4.158 -30.920 1.00 94.25 87 GLY A N 1
ATOM 684 C CA . GLY A 1 87 ? 21.167 5.385 -31.636 1.00 94.25 87 GLY A CA 1
ATOM 685 C C . GLY A 1 87 ? 22.655 5.462 -31.979 1.00 94.25 87 GLY A C 1
ATOM 686 O O . GLY A 1 87 ? 23.007 5.690 -33.135 1.00 94.25 87 GLY A O 1
ATOM 687 N N . GLU A 1 88 ? 23.537 5.181 -31.017 1.00 94.31 88 GLU A N 1
ATOM 688 C CA . GLU A 1 88 ? 24.990 5.129 -31.250 1.00 94.31 88 GLU A CA 1
ATOM 689 C C . GLU A 1 88 ? 25.353 4.109 -32.334 1.00 94.31 88 GLU A C 1
ATOM 691 O O . GLU A 1 88 ? 26.109 4.399 -33.263 1.00 94.31 88 GLU A O 1
ATOM 696 N N . ARG A 1 89 ? 24.753 2.915 -32.271 1.00 93.12 89 ARG A N 1
ATOM 697 C CA . ARG A 1 89 ? 24.983 1.862 -33.263 1.00 93.12 89 ARG A CA 1
ATOM 698 C C . ARG A 1 89 ? 24.507 2.267 -34.660 1.00 93.12 89 ARG A C 1
ATOM 700 O O . ARG A 1 89 ? 25.126 1.867 -35.648 1.00 93.12 89 ARG A O 1
ATOM 707 N N . LEU A 1 90 ? 23.422 3.035 -34.757 1.00 94.06 90 LEU A N 1
ATOM 708 C CA . LEU A 1 90 ? 22.918 3.563 -36.024 1.00 94.06 90 LEU A CA 1
ATOM 709 C C . LEU A 1 90 ? 23.886 4.593 -36.619 1.00 94.06 90 LEU A C 1
ATOM 711 O O . LEU A 1 90 ? 24.235 4.476 -37.792 1.00 94.06 90 LEU A O 1
ATOM 715 N N . LEU A 1 91 ? 24.369 5.534 -35.804 1.00 94.25 91 LEU A N 1
ATOM 716 C CA . LEU A 1 91 ? 25.345 6.547 -36.223 1.00 94.25 91 LEU A CA 1
ATOM 717 C C . LEU A 1 91 ? 26.639 5.906 -36.726 1.00 94.25 91 LEU A C 1
ATOM 719 O O . LEU A 1 91 ? 27.153 6.275 -37.780 1.00 94.25 91 LEU A O 1
ATOM 723 N N . ILE A 1 92 ? 27.133 4.891 -36.015 1.00 93.50 92 ILE A N 1
ATOM 724 C CA . ILE A 1 92 ? 28.310 4.127 -36.438 1.00 93.50 92 ILE A CA 1
ATOM 725 C C . ILE A 1 92 ? 28.059 3.475 -37.803 1.00 93.50 92 ILE A C 1
ATOM 727 O O . ILE A 1 92 ? 28.871 3.625 -38.714 1.00 93.50 92 ILE A O 1
ATOM 731 N N . LYS A 1 93 ? 26.920 2.789 -37.983 1.00 92.56 93 LYS A N 1
ATOM 732 C CA . LYS A 1 93 ? 26.563 2.170 -39.272 1.00 92.56 93 LYS A CA 1
ATOM 733 C C . LYS A 1 93 ? 26.470 3.188 -40.408 1.00 92.56 93 LYS A C 1
ATOM 735 O O . LYS A 1 93 ? 26.886 2.876 -41.521 1.00 92.56 93 LYS A O 1
ATOM 740 N N . GLN A 1 94 ? 25.923 4.370 -40.139 1.00 92.38 94 GLN A N 1
ATOM 741 C CA . GLN A 1 94 ? 25.831 5.438 -41.127 1.00 92.38 94 GLN A CA 1
ATOM 742 C C . GLN A 1 94 ? 27.226 5.920 -41.540 1.00 92.38 94 GLN A C 1
A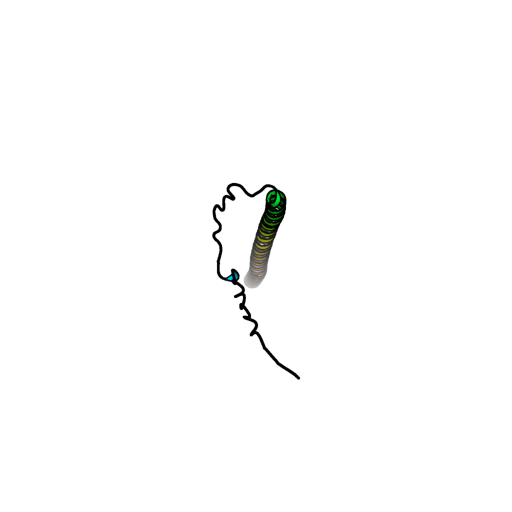TOM 744 O O . GLN A 1 94 ? 27.528 5.940 -42.730 1.00 92.38 94 GLN A O 1
ATOM 749 N N . LYS A 1 95 ? 28.109 6.181 -40.568 1.00 93.06 95 LYS A N 1
ATOM 750 C CA . LYS A 1 95 ? 29.489 6.611 -40.825 1.00 93.06 95 LYS A CA 1
ATOM 751 C C . LYS A 1 95 ? 30.272 5.600 -41.670 1.00 93.06 95 LYS A C 1
ATOM 753 O O . LYS A 1 95 ? 30.964 5.987 -42.604 1.00 93.06 95 LYS A O 1
ATOM 758 N N . TYR A 1 96 ? 30.143 4.303 -41.382 1.00 92.50 96 TYR A N 1
ATOM 759 C CA . TYR A 1 96 ? 30.770 3.259 -42.204 1.00 92.50 96 TYR A CA 1
ATOM 760 C C . TYR A 1 96 ? 30.230 3.226 -43.636 1.00 92.50 96 TYR A C 1
ATOM 762 O O . TYR A 1 96 ? 30.993 2.996 -44.570 1.00 92.50 96 TYR A O 1
ATOM 770 N N . ARG A 1 97 ? 28.926 3.458 -43.823 1.00 91.12 97 ARG A N 1
ATOM 771 C CA . ARG A 1 97 ? 28.318 3.500 -45.156 1.00 91.12 97 ARG A CA 1
ATOM 772 C C . ARG A 1 97 ? 28.844 4.683 -45.972 1.00 91.12 97 ARG A C 1
ATOM 774 O O . ARG A 1 97 ? 29.174 4.495 -47.133 1.00 91.12 97 ARG A O 1
ATOM 781 N N . GLU A 1 98 ? 28.948 5.860 -45.363 1.00 90.19 98 GLU A N 1
ATOM 782 C CA . GLU A 1 98 ? 29.489 7.066 -46.009 1.00 90.19 98 GLU A CA 1
ATOM 783 C C . GLU A 1 98 ? 30.961 6.890 -46.410 1.00 90.19 98 GLU A C 1
ATOM 785 O O . GLU A 1 98 ? 31.341 7.247 -47.519 1.00 90.19 98 GLU A O 1
ATOM 790 N N . LEU A 1 99 ? 31.777 6.270 -45.552 1.00 88.31 99 LEU A N 1
ATOM 791 C CA . LEU A 1 99 ? 33.184 5.977 -45.851 1.00 88.31 99 LEU A CA 1
ATOM 792 C C . LEU A 1 99 ? 33.377 4.918 -46.945 1.00 88.31 99 LEU A C 1
ATOM 794 O O . LEU A 1 99 ? 34.407 4.923 -47.600 1.00 88.31 99 LEU A O 1
ATOM 798 N N . SER A 1 100 ? 32.427 3.998 -47.116 1.00 80.44 100 SER A N 1
ATOM 799 C CA . SER A 1 100 ? 32.488 2.940 -48.134 1.00 80.44 100 SER A CA 1
ATOM 800 C C . SER A 1 100 ? 31.970 3.381 -49.509 1.00 80.44 100 SER A C 1
ATOM 802 O O . SER A 1 100 ? 32.098 2.618 -50.465 1.00 80.44 100 SER A O 1
ATOM 804 N N . LEU A 1 101 ? 31.303 4.535 -49.591 1.00 72.94 101 LEU A N 1
ATOM 805 C CA . LEU A 1 101 ? 30.731 5.093 -50.823 1.00 72.94 101 LEU A CA 1
ATOM 806 C C . LEU A 1 101 ? 31.609 6.192 -51.447 1.00 72.94 101 LEU A C 1
ATOM 808 O O . LEU A 1 101 ? 31.291 6.647 -52.544 1.00 72.94 101 LEU A O 1
ATOM 812 N N . ASN A 1 102 ? 32.677 6.597 -50.754 1.00 58.50 102 ASN A N 1
ATOM 813 C CA . ASN A 1 102 ? 33.756 7.446 -51.264 1.00 58.50 102 ASN A CA 1
ATOM 814 C C . ASN A 1 102 ? 34.947 6.584 -51.687 1.00 58.50 102 ASN A C 1
ATOM 816 O O . ASN A 1 102 ? 35.656 7.008 -52.623 1.00 58.50 102 ASN A O 1
#